Protein AF-A0AAD9KCM9-F1 (afdb_monomer_lite)

Foldseek 3Di:
DDDLAACVVCVVVLVVLVAAAEAEAEDVVVVLVVVLVCCCPPPVNPHPPDDSVVSVVCQVVQNDPSGHPVNRCVRVVVCCPPLRYDYDYPVCCVVPVLVVLVVVCVSVVHDDDPVRSVVVVVVPDDPD

Structure (mmCIF, N/CA/C/O backbone):
data_AF-A0AAD9KCM9-F1
#
_entry.id   AF-A0AAD9KCM9-F1
#
loop_
_atom_site.group_PDB
_atom_site.id
_atom_site.type_symbol
_atom_site.label_atom_id
_atom_site.label_alt_id
_atom_site.label_comp_id
_atom_site.label_asym_id
_atom_site.label_entity_id
_atom_site.label_seq_id
_atom_site.pdbx_PDB_ins_code
_atom_site.Cartn_x
_atom_site.Cartn_y
_atom_site.Cartn_z
_atom_site.occupancy
_atom_site.B_iso_or_equiv
_atom_site.auth_seq_id
_atom_site.auth_comp_id
_atom_site.auth_asym_id
_atom_site.auth_atom_id
_atom_site.pdbx_PDB_model_num
ATOM 1 N N . MET A 1 1 ? 5.559 -0.928 13.656 1.00 89.75 1 MET A N 1
ATOM 2 C CA . MET A 1 1 ? 6.529 -1.751 12.896 1.00 89.75 1 MET A CA 1
ATOM 3 C C . MET A 1 1 ? 6.233 -1.574 11.414 1.00 89.75 1 MET A C 1
ATOM 5 O O . MET A 1 1 ? 5.068 -1.661 11.054 1.00 89.75 1 MET A O 1
ATOM 9 N N . LYS A 1 2 ? 7.245 -1.297 10.584 1.00 94.62 2 LYS A N 1
ATOM 10 C CA . LYS A 1 2 ? 7.129 -1.205 9.117 1.00 94.62 2 LYS A CA 1
ATOM 11 C C . LYS A 1 2 ? 7.747 -2.460 8.499 1.00 94.62 2 LYS A C 1
ATOM 13 O O . LYS A 1 2 ? 8.786 -2.908 8.974 1.00 94.62 2 LYS A O 1
ATOM 18 N N . THR A 1 3 ? 7.144 -3.002 7.445 1.00 95.06 3 THR A N 1
ATOM 19 C CA . THR A 1 3 ? 7.688 -4.150 6.708 1.00 95.06 3 THR A CA 1
ATOM 20 C C . THR A 1 3 ? 7.234 -4.135 5.248 1.00 95.06 3 THR A C 1
ATOM 22 O O . THR A 1 3 ? 6.155 -3.633 4.948 1.00 95.06 3 THR A O 1
ATOM 25 N N . HIS A 1 4 ? 8.060 -4.688 4.357 1.00 94.38 4 HIS A N 1
ATOM 26 C CA . HIS A 1 4 ? 7.713 -4.993 2.959 1.00 94.38 4 HIS A CA 1
ATOM 27 C C . HIS A 1 4 ? 7.626 -6.508 2.715 1.00 94.38 4 HIS A C 1
ATOM 29 O O . HIS A 1 4 ? 7.490 -6.954 1.580 1.00 94.38 4 HIS A O 1
ATOM 35 N N . LEU A 1 5 ? 7.722 -7.316 3.776 1.00 95.62 5 LEU A N 1
ATOM 36 C CA . LEU A 1 5 ? 7.621 -8.766 3.671 1.00 95.62 5 LEU A CA 1
ATOM 37 C C . LEU A 1 5 ? 6.198 -9.186 3.286 1.00 95.62 5 LEU A C 1
ATOM 39 O O . LEU A 1 5 ? 5.223 -8.453 3.476 1.00 95.62 5 LEU A O 1
ATOM 43 N N . ARG A 1 6 ? 6.088 -10.396 2.744 1.00 95.25 6 ARG A N 1
ATOM 44 C CA . ARG A 1 6 ? 4.804 -11.018 2.422 1.00 95.25 6 ARG A CA 1
ATOM 45 C C . ARG A 1 6 ? 4.067 -11.444 3.698 1.00 95.25 6 ARG A C 1
ATOM 47 O O . ARG A 1 6 ? 4.686 -11.669 4.742 1.00 95.25 6 ARG A O 1
ATOM 54 N N . SER A 1 7 ? 2.747 -11.557 3.598 1.00 94.56 7 SER A N 1
ATOM 55 C CA . SER A 1 7 ? 1.844 -11.834 4.722 1.00 94.56 7 SER A CA 1
ATOM 56 C C . SER A 1 7 ? 2.148 -13.128 5.491 1.00 94.56 7 SER A C 1
ATOM 58 O O . SER A 1 7 ? 1.875 -13.222 6.685 1.00 94.56 7 SER A O 1
ATOM 60 N N . GLU A 1 8 ? 2.764 -14.107 4.831 1.00 95.25 8 GLU A N 1
ATOM 61 C CA . GLU A 1 8 ? 3.054 -15.447 5.336 1.00 95.25 8 GLU A CA 1
ATOM 62 C C . GLU A 1 8 ? 3.938 -15.408 6.590 1.00 95.25 8 GLU A C 1
ATOM 64 O O . GLU A 1 8 ? 3.792 -16.237 7.486 1.00 95.25 8 GLU A O 1
ATOM 69 N N . VAL A 1 9 ? 4.802 -14.393 6.707 1.00 95.06 9 VAL A N 1
ATOM 70 C CA . VAL A 1 9 ? 5.653 -14.172 7.890 1.00 95.06 9 VAL A CA 1
ATOM 71 C C . VAL A 1 9 ? 4.827 -13.783 9.126 1.00 95.06 9 VAL A C 1
ATOM 73 O O . VAL A 1 9 ? 5.238 -14.042 10.257 1.00 95.06 9 VAL A O 1
ATOM 76 N N . TYR A 1 10 ? 3.654 -13.181 8.918 1.00 94.44 10 TYR A N 1
ATOM 77 C CA . TYR A 1 10 ? 2.794 -12.629 9.968 1.00 94.44 10 TYR A CA 1
ATOM 78 C C . TYR A 1 10 ? 1.446 -13.346 10.100 1.00 94.44 10 TYR A C 1
ATOM 80 O O . TYR A 1 10 ? 0.605 -12.911 10.889 1.00 94.44 10 TYR A O 1
ATOM 88 N N . GLN A 1 11 ? 1.229 -14.439 9.360 1.00 94.50 11 GLN A N 1
ATOM 89 C CA . GLN A 1 11 ? -0.054 -15.145 9.309 1.00 94.50 11 GLN A CA 1
ATOM 90 C C . GLN A 1 11 ? -0.586 -15.464 10.711 1.00 94.50 11 GLN A C 1
ATOM 92 O O . GLN A 1 11 ? -1.725 -15.141 11.027 1.00 94.50 11 GLN A O 1
ATOM 97 N N . LYS A 1 12 ? 0.253 -16.018 11.598 1.00 95.12 12 LYS A N 1
ATOM 98 C CA . LYS A 1 12 ? -0.162 -16.368 12.969 1.00 95.12 12 LYS A CA 1
ATOM 99 C C . LYS A 1 12 ? -0.631 -15.150 13.771 1.00 95.12 12 LYS A C 1
ATOM 101 O O . LYS A 1 12 ? -1.581 -15.250 14.539 1.00 95.12 12 LYS A O 1
ATOM 106 N N . GLN A 1 13 ? 0.037 -14.010 13.621 1.00 94.75 13 GLN A N 1
ATOM 107 C CA . GLN A 1 13 ? -0.254 -12.778 14.351 1.00 94.75 13 GLN A CA 1
ATOM 108 C C . GLN A 1 13 ? -1.536 -12.119 13.840 1.00 94.75 13 GLN A C 1
ATOM 110 O O . GLN A 1 13 ? -2.333 -11.640 14.649 1.00 94.75 13 GLN A O 1
ATOM 115 N N . ILE A 1 14 ? -1.727 -12.117 12.516 1.00 95.25 14 ILE A N 1
ATOM 116 C CA . ILE A 1 14 ? -2.934 -11.599 11.866 1.00 95.25 14 ILE A CA 1
ATOM 117 C C . ILE A 1 14 ? -4.137 -12.445 12.283 1.00 95.25 14 ILE A C 1
ATOM 119 O O . ILE A 1 14 ? -5.126 -11.889 12.753 1.00 95.25 14 ILE A O 1
ATOM 123 N N . GLU A 1 15 ? -4.019 -13.772 12.192 1.00 95.06 15 GLU A N 1
ATOM 124 C CA . GLU A 1 15 ? -5.083 -14.715 12.555 1.00 95.06 15 GLU A CA 1
ATOM 125 C C . GLU A 1 15 ? -5.431 -14.674 14.044 1.00 95.06 15 GLU A C 1
ATOM 127 O O . GLU A 1 15 ? -6.600 -14.732 14.414 1.00 95.06 15 GLU A O 1
ATOM 132 N N . ALA A 1 16 ? -4.436 -14.492 14.914 1.00 95.06 16 ALA A N 1
ATOM 133 C CA . ALA A 1 16 ? -4.676 -14.327 16.344 1.00 95.06 16 ALA A CA 1
ATOM 134 C C . ALA A 1 16 ? -5.356 -12.991 16.708 1.00 95.06 16 ALA A C 1
ATOM 136 O O . ALA A 1 16 ? -5.672 -12.785 17.879 1.00 95.06 16 ALA A O 1
ATOM 137 N N . GLY A 1 17 ? -5.514 -12.052 15.764 1.00 91.88 17 GLY A N 1
ATOM 138 C CA . GLY A 1 17 ? -6.144 -10.748 16.004 1.00 91.88 17 GLY A CA 1
ATOM 139 C C . GLY A 1 17 ? -5.357 -9.814 16.933 1.00 91.88 17 GLY A C 1
ATOM 140 O O . GLY A 1 17 ? -5.864 -8.774 17.342 1.00 91.88 17 GLY A O 1
ATOM 141 N N . LYS A 1 18 ? -4.112 -10.164 17.286 1.00 88.12 18 LYS A N 1
ATOM 142 C CA . LYS A 1 18 ? -3.302 -9.435 18.283 1.00 88.12 18 LYS A CA 1
ATOM 143 C C . LYS A 1 18 ? -2.648 -8.171 17.734 1.00 88.12 18 LYS A C 1
ATOM 145 O O . LYS A 1 18 ? -2.116 -7.372 18.500 1.00 88.12 18 LYS A O 1
ATOM 150 N N . VAL A 1 19 ? -2.643 -8.009 16.414 1.00 93.06 19 VAL A N 1
ATOM 151 C CA . VAL A 1 19 ? -2.024 -6.875 15.727 1.00 93.06 19 VAL A CA 1
ATOM 152 C C . VAL A 1 19 ? -3.023 -6.240 14.775 1.00 93.06 19 VAL A C 1
ATOM 154 O O . VAL A 1 19 ? -3.763 -6.946 14.093 1.00 93.06 19 VAL A O 1
ATOM 157 N N . LYS A 1 20 ? -3.013 -4.907 14.715 1.00 96.94 20 LYS A N 1
ATOM 158 C CA . LYS A 1 20 ? -3.659 -4.149 13.643 1.00 96.94 20 LYS A CA 1
ATOM 159 C C . LY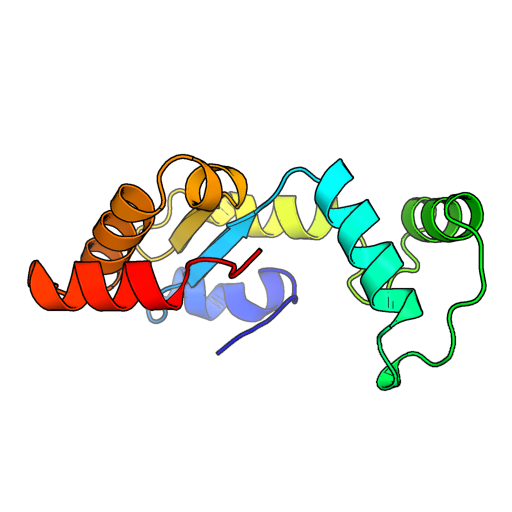S A 1 20 ? -2.660 -3.965 12.507 1.00 96.94 20 LYS A C 1
ATOM 161 O O . LYS A 1 20 ? -1.519 -3.572 12.756 1.00 96.94 20 LYS A O 1
ATOM 166 N N . VAL A 1 21 ? -3.080 -4.236 11.278 1.00 97.81 21 VAL A N 1
ATOM 167 C CA . VAL A 1 21 ? -2.263 -4.072 10.073 1.00 97.81 21 VAL A CA 1
ATOM 168 C C . VAL A 1 21 ? -2.884 -3.007 9.186 1.00 97.81 21 VAL A C 1
ATOM 170 O O . VAL A 1 21 ? -4.070 -3.069 8.890 1.00 97.81 21 VAL A O 1
ATOM 173 N N . ILE A 1 22 ? -2.072 -2.057 8.729 1.00 98.12 22 ILE A N 1
ATOM 174 C CA . ILE A 1 22 ? -2.444 -1.124 7.664 1.00 98.12 22 ILE A CA 1
ATOM 175 C C . ILE A 1 22 ? -1.695 -1.569 6.407 1.00 98.12 22 ILE A C 1
ATOM 177 O O . ILE A 1 22 ? -0.468 -1.495 6.345 1.00 98.12 22 ILE A O 1
ATOM 181 N N . MET A 1 23 ? -2.437 -2.084 5.434 1.00 97.44 23 MET A N 1
ATOM 182 C CA . MET A 1 23 ? -1.944 -2.552 4.146 1.00 97.44 23 MET A CA 1
ATOM 183 C C . MET A 1 23 ? -2.076 -1.421 3.127 1.00 97.44 23 MET A C 1
ATOM 185 O O . MET A 1 23 ? -3.174 -1.136 2.655 1.00 97.44 23 MET A O 1
ATOM 189 N N . VAL A 1 24 ? -0.959 -0.784 2.779 1.00 97.56 24 VAL A N 1
ATOM 190 C CA . VAL A 1 24 ? -0.939 0.281 1.769 1.00 97.56 24 VAL A CA 1
ATOM 191 C C . VAL A 1 24 ? -0.687 -0.321 0.392 1.00 97.56 24 VAL A C 1
ATOM 193 O O . VAL A 1 24 ? 0.266 -1.073 0.210 1.00 97.56 24 VAL A O 1
ATOM 196 N N . THR A 1 25 ? -1.523 0.022 -0.582 1.00 97.31 25 THR A N 1
ATOM 197 C CA . THR A 1 25 ? -1.404 -0.432 -1.976 1.00 97.31 25 THR A CA 1
ATOM 198 C C . THR A 1 25 ? -1.367 0.763 -2.914 1.00 97.31 25 THR A C 1
ATOM 200 O O . THR A 1 25 ? -1.801 1.849 -2.548 1.00 97.31 25 THR A O 1
ATOM 203 N N . ARG A 1 26 ? -0.816 0.578 -4.110 1.00 97.62 26 ARG A N 1
ATOM 204 C CA . ARG A 1 26 ? -0.706 1.615 -5.140 1.00 97.62 26 ARG A CA 1
ATOM 205 C C . ARG A 1 26 ? -0.853 0.957 -6.507 1.00 97.62 26 ARG A C 1
ATOM 207 O O . ARG A 1 26 ? -0.634 -0.251 -6.639 1.00 97.62 26 ARG A O 1
ATOM 214 N N . ASN A 1 27 ? -1.198 1.725 -7.532 1.00 97.69 27 ASN A N 1
ATOM 215 C CA . ASN A 1 27 ? -1.119 1.272 -8.912 1.00 97.69 27 ASN A CA 1
ATOM 216 C C . ASN A 1 27 ? 0.261 0.624 -9.170 1.00 97.69 27 ASN A C 1
ATOM 218 O O . ASN A 1 27 ? 1.298 1.244 -8.898 1.00 97.69 27 ASN A O 1
ATOM 222 N N . PRO A 1 28 ? 0.311 -0.627 -9.666 1.00 95.56 28 PRO A N 1
ATOM 223 C CA . PRO A 1 28 ? 1.572 -1.338 -9.858 1.00 95.56 28 PRO A CA 1
ATOM 224 C C . PRO A 1 28 ? 2.505 -0.633 -10.849 1.00 95.56 28 PRO A C 1
ATOM 226 O O . PRO A 1 28 ? 3.718 -0.690 -10.674 1.00 95.56 28 PRO A O 1
ATOM 229 N N . LYS A 1 29 ? 1.969 0.073 -11.854 1.00 95.81 29 LYS A N 1
ATOM 230 C CA . LYS A 1 29 ? 2.784 0.818 -12.827 1.00 95.81 29 LYS A CA 1
ATOM 231 C C . LYS A 1 29 ? 3.536 1.956 -12.137 1.00 95.81 29 LYS A C 1
ATOM 233 O O . LYS A 1 29 ? 4.758 2.033 -12.239 1.00 95.81 29 LYS A O 1
ATOM 238 N N . ASP A 1 30 ? 2.825 2.758 -11.348 1.00 97.44 30 ASP A N 1
ATOM 239 C CA . ASP A 1 30 ? 3.416 3.877 -10.602 1.00 97.44 30 ASP A CA 1
ATOM 240 C C . ASP A 1 30 ? 4.358 3.390 -9.495 1.00 97.44 30 ASP A C 1
ATOM 242 O O . ASP A 1 30 ? 5.377 4.017 -9.201 1.00 97.44 30 ASP A O 1
ATOM 246 N N . THR A 1 31 ? 4.047 2.234 -8.902 1.00 96.38 31 THR A N 1
ATOM 247 C CA . THR A 1 31 ? 4.910 1.566 -7.920 1.00 96.38 31 THR A CA 1
ATOM 248 C C . THR A 1 31 ? 6.251 1.180 -8.532 1.00 96.38 31 THR A C 1
ATOM 250 O O . THR A 1 31 ? 7.291 1.448 -7.932 1.00 96.38 31 THR A O 1
ATOM 253 N N . LEU A 1 32 ? 6.250 0.589 -9.731 1.00 95.81 32 LEU A N 1
ATOM 254 C CA . LEU A 1 32 ? 7.480 0.192 -10.416 1.00 95.81 32 LEU A CA 1
ATOM 255 C C . LEU A 1 32 ? 8.325 1.401 -10.819 1.00 95.81 32 LEU A C 1
ATOM 257 O O . LEU A 1 32 ? 9.534 1.378 -10.603 1.00 95.81 32 LEU A O 1
ATOM 261 N N . VAL A 1 33 ? 7.704 2.473 -11.325 1.00 96.25 33 VAL A N 1
ATOM 262 C CA . VAL A 1 33 ? 8.413 3.729 -11.641 1.00 96.25 33 VAL A CA 1
ATOM 263 C C . VAL A 1 33 ? 9.066 4.306 -10.386 1.00 96.25 33 VAL A C 1
ATOM 265 O O . VAL A 1 33 ? 10.259 4.610 -10.382 1.00 96.25 33 VAL A O 1
ATOM 268 N N . SER A 1 34 ? 8.321 4.377 -9.281 1.00 95.44 34 SER A N 1
ATOM 269 C CA . SER A 1 34 ? 8.862 4.830 -7.998 1.00 95.44 34 SER A CA 1
ATOM 270 C C . SER A 1 34 ? 10.018 3.950 -7.508 1.00 95.44 34 SER A C 1
ATOM 272 O O . SER A 1 34 ? 10.994 4.474 -6.973 1.00 95.44 34 SER A O 1
ATOM 274 N N . LEU A 1 35 ? 9.926 2.627 -7.681 1.00 94.56 35 LEU A N 1
ATOM 275 C CA . LEU A 1 35 ? 10.970 1.689 -7.271 1.00 94.56 35 LEU A CA 1
ATOM 276 C C . LEU A 1 35 ? 12.229 1.817 -8.140 1.00 94.56 35 LEU A C 1
ATOM 278 O O . LEU A 1 35 ? 13.331 1.744 -7.607 1.00 94.56 35 LEU A O 1
ATOM 282 N N . TYR A 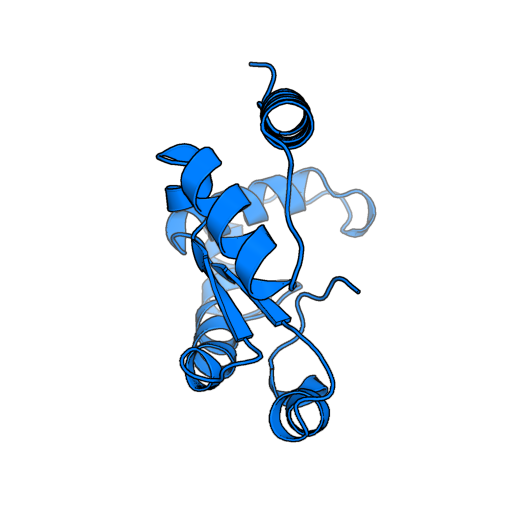1 36 ? 12.092 2.081 -9.440 1.00 94.94 36 TYR A N 1
ATOM 283 C CA . TYR A 1 36 ? 13.231 2.377 -10.312 1.00 94.94 36 TYR A CA 1
ATOM 284 C C . TYR A 1 36 ? 14.000 3.612 -9.839 1.00 94.94 36 TYR A C 1
ATOM 286 O O . TYR A 1 36 ? 15.214 3.550 -9.659 1.00 94.94 36 TYR A O 1
ATOM 294 N N . HIS A 1 37 ? 13.306 4.717 -9.554 1.00 94.06 37 HIS A N 1
ATOM 295 C CA . HIS A 1 37 ? 13.964 5.906 -9.007 1.00 94.06 37 HIS A CA 1
ATOM 296 C C . HIS A 1 37 ? 14.591 5.635 -7.635 1.00 94.06 37 HIS A C 1
ATOM 298 O O . HIS A 1 37 ? 15.705 6.090 -7.376 1.00 94.06 37 HIS A O 1
ATOM 304 N N . PHE A 1 38 ? 13.941 4.827 -6.790 1.00 92.69 38 PHE A N 1
ATOM 305 C CA . PHE A 1 38 ? 14.525 4.388 -5.523 1.00 92.69 38 PHE A CA 1
ATOM 306 C C . PHE A 1 38 ? 15.840 3.625 -5.726 1.00 92.69 38 PHE A C 1
ATOM 308 O O . PHE A 1 38 ? 16.812 3.941 -5.053 1.00 92.69 38 PHE A O 1
ATOM 315 N N . TYR A 1 39 ? 15.919 2.694 -6.681 1.00 91.50 39 TYR A N 1
ATOM 316 C CA . TYR A 1 39 ? 17.164 1.989 -7.017 1.00 91.50 39 TYR A CA 1
ATOM 317 C C . TYR A 1 39 ? 18.304 2.939 -7.391 1.00 91.50 39 TYR A C 1
ATOM 319 O O . TYR A 1 39 ? 19.449 2.713 -7.015 1.00 91.50 39 TYR A O 1
ATOM 327 N N . ARG A 1 40 ? 17.988 4.014 -8.117 1.00 89.50 40 ARG A N 1
ATOM 328 C CA . A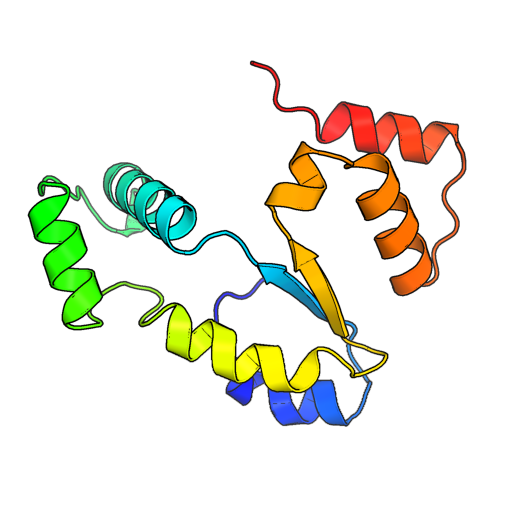RG A 1 40 ? 18.978 5.004 -8.562 1.00 89.50 40 ARG A CA 1
ATOM 329 C C . ARG A 1 40 ? 19.461 5.923 -7.443 1.00 89.50 40 ARG A C 1
ATOM 331 O O . ARG A 1 40 ? 20.562 6.452 -7.532 1.00 89.50 40 ARG A O 1
ATOM 338 N N . MET A 1 41 ? 18.633 6.139 -6.422 1.00 88.31 41 MET A N 1
ATOM 339 C CA . MET A 1 41 ? 18.924 7.051 -5.311 1.00 88.31 41 MET A CA 1
ATOM 340 C C . MET A 1 41 ? 19.455 6.340 -4.062 1.00 88.31 41 MET A C 1
ATOM 342 O O . MET A 1 41 ? 20.174 6.940 -3.264 1.00 88.31 41 MET A O 1
ATOM 346 N N . ALA A 1 42 ? 19.057 5.089 -3.836 1.00 81.06 42 ALA A N 1
ATOM 347 C CA . ALA A 1 42 ? 19.291 4.394 -2.581 1.00 81.06 42 ALA A CA 1
ATOM 348 C C . ALA A 1 42 ? 20.752 3.945 -2.455 1.00 81.06 42 ALA A C 1
ATOM 350 O O . ALA A 1 42 ? 21.131 2.874 -2.922 1.00 81.06 42 ALA A O 1
ATOM 351 N N . LEU A 1 43 ? 21.542 4.730 -1.716 1.00 68.31 43 LEU A N 1
ATOM 352 C CA . LEU A 1 43 ? 22.946 4.443 -1.392 1.00 68.31 43 LEU A CA 1
ATOM 353 C C . LEU A 1 43 ? 23.220 2.990 -0.941 1.00 68.31 43 LEU A C 1
ATOM 355 O O . LEU A 1 43 ? 24.222 2.432 -1.388 1.00 68.31 43 LEU A O 1
ATOM 359 N N . PRO A 1 44 ? 22.367 2.327 -0.123 1.00 76.06 44 PRO A N 1
ATOM 360 C CA . PRO A 1 44 ? 22.622 0.948 0.306 1.00 76.06 44 PRO A CA 1
ATOM 361 C C . PRO A 1 44 ? 22.555 -0.102 -0.811 1.00 76.06 44 PRO A C 1
ATOM 363 O O . PRO A 1 44 ? 23.001 -1.226 -0.602 1.00 76.06 44 PRO A O 1
ATOM 366 N N . LEU A 1 45 ? 21.974 0.231 -1.967 1.00 74.19 45 LEU A N 1
ATOM 367 C CA . LEU A 1 45 ? 21.867 -0.675 -3.116 1.00 74.19 45 LEU A CA 1
ATOM 368 C C . LEU A 1 45 ? 23.034 -0.522 -4.101 1.00 74.19 45 LEU A C 1
ATOM 370 O O . LEU A 1 45 ? 23.139 -1.304 -5.044 1.00 74.19 45 LEU A O 1
ATOM 374 N N . GLY A 1 46 ? 23.911 0.460 -3.875 1.00 77.06 46 GLY A N 1
ATOM 375 C CA . GLY A 1 46 ? 24.920 0.875 -4.842 1.00 77.06 46 GLY A CA 1
ATOM 376 C C . GLY A 1 46 ? 24.325 1.689 -6.000 1.00 77.06 46 GLY A C 1
ATOM 377 O O . GLY A 1 46 ? 23.109 1.877 -6.081 1.00 77.06 46 GLY A O 1
ATOM 378 N N . PRO A 1 47 ? 25.173 2.211 -6.900 1.00 77.81 47 PRO A N 1
ATOM 379 C CA . PRO A 1 47 ? 24.710 2.989 -8.038 1.00 77.81 47 PRO A CA 1
ATOM 380 C C . PRO A 1 47 ? 23.968 2.078 -9.024 1.00 77.81 47 PRO A C 1
ATOM 382 O O . PRO A 1 47 ? 24.560 1.234 -9.696 1.00 77.81 47 PRO A O 1
ATOM 385 N N . PHE A 1 48 ? 22.648 2.242 -9.124 1.00 87.19 48 PHE A N 1
ATOM 386 C CA . PHE A 1 48 ? 21.881 1.632 -10.204 1.00 87.19 48 PHE A CA 1
ATOM 387 C C . PHE A 1 48 ? 21.914 2.549 -11.430 1.00 87.19 48 PHE A C 1
ATOM 389 O O . PHE A 1 48 ? 21.141 3.497 -11.544 1.00 87.19 48 PHE A O 1
ATOM 396 N N . GLU A 1 49 ? 22.831 2.278 -12.353 1.00 87.81 49 GLU A N 1
ATOM 397 C CA . GLU A 1 49 ? 23.063 3.118 -13.543 1.00 87.81 49 GLU A CA 1
ATOM 398 C C . GLU A 1 49 ? 22.351 2.602 -14.802 1.00 87.81 49 GLU A C 1
ATOM 400 O O . GLU A 1 49 ? 22.566 3.095 -15.906 1.00 87.81 49 GLU A O 1
ATOM 405 N N . LYS A 1 50 ? 21.493 1.590 -14.647 1.00 91.38 50 LYS A N 1
ATOM 406 C CA . LYS A 1 50 ? 20.798 0.937 -15.757 1.00 91.38 50 LYS A CA 1
ATOM 407 C C . LYS A 1 50 ? 19.547 1.704 -16.204 1.00 91.38 50 LYS A C 1
ATOM 409 O O . LYS A 1 50 ? 18.974 2.522 -15.471 1.00 91.38 50 LYS A O 1
ATOM 414 N N . SER A 1 51 ? 19.119 1.427 -17.434 1.00 95.81 51 SER A N 1
ATOM 415 C CA . SER A 1 51 ? 17.924 2.032 -18.026 1.00 95.81 51 SER A CA 1
ATOM 416 C C . SER A 1 51 ? 16.636 1.537 -17.353 1.00 95.81 51 SER A C 1
ATOM 418 O O . SER A 1 51 ? 16.641 0.592 -16.558 1.00 95.81 51 SER A O 1
ATOM 420 N N . TRP A 1 52 ? 15.512 2.185 -17.666 1.00 95.88 52 TRP A N 1
ATOM 421 C CA . TRP A 1 52 ? 14.194 1.695 -17.260 1.00 95.88 52 TRP A CA 1
ATOM 422 C C . TRP A 1 52 ? 13.901 0.304 -17.837 1.00 95.88 52 TRP A C 1
ATOM 424 O O . TRP A 1 52 ? 13.388 -0.552 -17.120 1.00 95.88 52 TRP A O 1
ATOM 434 N N . ASP A 1 53 ? 14.275 0.055 -19.092 1.00 97.38 53 ASP A N 1
ATOM 435 C CA . ASP A 1 53 ? 14.027 -1.230 -19.749 1.00 97.38 53 ASP A CA 1
ATOM 436 C C . ASP A 1 53 ? 14.797 -2.357 -19.055 1.00 97.38 53 ASP A C 1
ATOM 438 O O . ASP A 1 53 ? 14.213 -3.384 -18.717 1.00 97.38 53 ASP A O 1
ATOM 442 N N . ASP A 1 54 ? 16.069 -2.127 -18.710 1.00 95.44 54 ASP A N 1
ATOM 443 C CA . ASP A 1 54 ? 16.865 -3.073 -17.917 1.00 95.44 54 ASP A CA 1
ATOM 444 C C . ASP A 1 54 ? 16.219 -3.377 -16.553 1.00 95.44 54 ASP A C 1
ATOM 446 O O . ASP A 1 54 ? 16.180 -4.525 -16.104 1.00 95.44 54 ASP A O 1
ATOM 450 N N . PHE A 1 55 ? 15.714 -2.345 -15.868 1.00 95.19 55 PHE A N 1
ATOM 451 C CA . PHE A 1 55 ? 15.001 -2.508 -14.601 1.00 95.19 55 PHE A CA 1
ATOM 452 C C . PHE A 1 55 ? 13.719 -3.327 -14.778 1.00 95.19 55 PHE A C 1
ATOM 454 O O . PHE A 1 55 ? 13.410 -4.195 -13.958 1.00 95.19 55 PHE A O 1
ATOM 461 N N . PHE A 1 56 ? 12.977 -3.076 -15.854 1.00 95.25 56 PHE A N 1
ATOM 462 C CA . PHE A 1 56 ? 11.748 -3.795 -16.147 1.00 95.25 56 PHE A CA 1
ATOM 463 C C . PHE A 1 56 ? 12.013 -5.261 -16.524 1.00 95.25 56 PHE A C 1
ATOM 465 O O . PHE A 1 56 ? 11.246 -6.139 -16.126 1.00 95.25 56 PHE A O 1
ATOM 472 N N . GLU A 1 57 ? 13.127 -5.568 -17.195 1.00 96.38 57 GLU A N 1
ATOM 473 C CA . GLU A 1 57 ? 13.577 -6.952 -17.388 1.00 96.38 57 GLU A CA 1
ATOM 474 C C . GLU A 1 57 ? 13.826 -7.655 -16.048 1.00 96.38 57 GLU A C 1
ATOM 476 O O . GLU A 1 57 ? 13.310 -8.754 -15.831 1.00 96.38 57 GLU A O 1
ATOM 481 N N . LEU A 1 58 ? 14.526 -7.001 -15.108 1.00 94.44 58 LEU A N 1
ATOM 482 C CA . LEU A 1 58 ? 14.738 -7.536 -13.753 1.00 94.44 58 LEU A CA 1
ATOM 483 C C . LEU A 1 58 ? 13.417 -7.797 -13.021 1.00 94.44 58 LEU A C 1
ATOM 485 O O . LEU A 1 58 ? 13.285 -8.809 -12.327 1.00 94.44 58 LEU A O 1
ATOM 489 N N . TYR A 1 59 ? 12.430 -6.916 -13.193 1.00 94.25 59 TYR A N 1
ATOM 490 C CA . TYR A 1 59 ? 11.089 -7.117 -12.653 1.00 94.25 59 TYR A CA 1
ATOM 491 C C . TYR A 1 59 ? 10.413 -8.366 -13.231 1.00 94.25 59 TYR A C 1
ATOM 493 O O . TYR A 1 59 ? 9.920 -9.199 -12.467 1.00 94.25 59 TYR A O 1
ATOM 501 N N . LYS A 1 60 ? 10.434 -8.540 -14.559 1.00 93.38 60 LYS A N 1
ATOM 502 C CA . LYS A 1 60 ? 9.820 -9.700 -15.228 1.00 93.38 60 LYS A CA 1
ATOM 503 C C . LYS A 1 60 ? 10.414 -11.028 -14.761 1.00 93.38 60 LYS A C 1
ATOM 505 O O . LYS A 1 60 ? 9.675 -11.996 -14.595 1.00 93.38 60 LYS A O 1
ATOM 510 N N . VAL A 1 61 ? 11.723 -11.067 -14.499 1.00 95.00 61 VAL A N 1
ATOM 511 C CA . VAL A 1 61 ? 12.408 -12.257 -13.958 1.00 95.00 61 VAL A CA 1
ATOM 512 C C . VAL A 1 61 ? 12.409 -12.324 -12.425 1.00 95.00 61 VAL A C 1
ATOM 514 O O . VAL A 1 61 ? 13.055 -13.194 -11.851 1.00 95.00 61 VAL A O 1
ATOM 517 N N . LYS A 1 62 ? 11.657 -11.441 -11.749 1.00 93.62 62 LYS A N 1
ATOM 518 C CA . LYS A 1 62 ? 11.457 -11.411 -10.287 1.00 93.62 62 LYS A CA 1
ATOM 519 C C . LYS A 1 62 ? 12.740 -11.199 -9.468 1.00 93.62 62 LYS A C 1
ATOM 521 O O . LYS A 1 62 ? 12.823 -11.642 -8.325 1.00 93.62 62 LYS A O 1
ATOM 526 N N . HIS A 1 63 ? 13.714 -10.475 -10.017 1.00 92.25 63 HIS A N 1
ATOM 527 C CA . HIS A 1 63 ? 15.015 -10.196 -9.391 1.00 92.25 63 HIS A CA 1
ATOM 528 C C . HIS A 1 63 ? 15.121 -8.797 -8.758 1.00 92.25 63 HIS A C 1
ATOM 530 O O . HIS A 1 63 ? 16.212 -8.236 -8.648 1.00 92.25 63 HIS A O 1
ATOM 536 N N . LEU A 1 64 ? 14.003 -8.212 -8.321 1.00 91.25 64 LEU A N 1
ATOM 537 C CA . LEU A 1 64 ? 14.027 -6.972 -7.538 1.00 91.25 64 LEU A CA 1
ATOM 538 C C . LEU A 1 64 ? 14.158 -7.250 -6.028 1.00 91.25 64 LEU A C 1
ATOM 540 O O . LEU A 1 64 ? 13.755 -8.306 -5.550 1.00 91.25 64 LEU A O 1
ATOM 544 N N . ILE A 1 65 ? 14.663 -6.282 -5.253 1.00 88.69 65 ILE A N 1
ATOM 545 C CA . ILE A 1 65 ? 14.969 -6.395 -3.810 1.00 88.69 65 ILE A CA 1
ATOM 546 C C . ILE A 1 65 ? 13.765 -6.763 -2.935 1.00 88.69 65 ILE A C 1
ATOM 548 O O . ILE A 1 65 ? 13.938 -7.322 -1.856 1.00 88.69 65 ILE A O 1
ATOM 552 N N . TYR A 1 66 ? 12.549 -6.448 -3.383 1.00 89.56 66 TYR A N 1
ATOM 553 C CA . TYR A 1 66 ? 11.301 -6.789 -2.692 1.00 89.56 66 TYR A CA 1
ATOM 554 C C . TYR A 1 66 ? 10.530 -7.914 -3.394 1.00 89.56 66 TYR A C 1
ATOM 556 O O . TYR A 1 66 ? 9.420 -8.255 -2.989 1.00 89.56 66 TYR A O 1
ATOM 564 N N . GLY A 1 67 ? 11.133 -8.514 -4.420 1.00 90.38 67 GLY A N 1
ATOM 565 C CA . GLY A 1 67 ? 10.542 -9.572 -5.221 1.00 90.38 67 GLY A CA 1
ATOM 566 C C . GLY A 1 67 ? 9.395 -9.084 -6.106 1.00 90.38 67 GLY A C 1
ATOM 567 O O . GLY A 1 67 ? 9.403 -7.971 -6.632 1.00 90.38 67 GLY A O 1
ATOM 568 N N . ASP A 1 68 ? 8.418 -9.966 -6.295 1.00 92.31 68 ASP A N 1
ATOM 569 C CA . ASP A 1 68 ? 7.273 -9.768 -7.180 1.00 92.31 68 ASP A CA 1
ATOM 570 C C . ASP A 1 68 ? 6.124 -9.044 -6.460 1.00 92.31 68 ASP A C 1
ATOM 572 O O . ASP A 1 68 ? 5.522 -9.572 -5.518 1.00 92.31 68 ASP A O 1
ATOM 576 N N . TYR A 1 69 ? 5.787 -7.844 -6.945 1.00 94.06 69 TYR A N 1
ATOM 577 C CA . TYR A 1 69 ? 4.682 -7.035 -6.427 1.00 94.06 69 TYR A CA 1
ATOM 578 C C . TYR A 1 69 ? 3.348 -7.789 -6.408 1.00 94.06 69 TYR A C 1
ATOM 580 O O . TYR A 1 69 ? 2.617 -7.700 -5.425 1.00 94.06 69 TYR A O 1
ATOM 588 N N . PHE A 1 70 ? 3.015 -8.541 -7.461 1.00 93.94 70 PHE A N 1
ATOM 589 C CA . PHE A 1 70 ? 1.722 -9.228 -7.537 1.00 93.94 70 PHE A CA 1
ATOM 590 C C . PHE A 1 70 ? 1.662 -10.416 -6.583 1.00 93.94 70 PHE A C 1
ATOM 592 O O . PHE A 1 70 ? 0.610 -10.704 -6.006 1.00 93.94 70 PHE A O 1
ATOM 599 N N . GLN A 1 71 ? 2.799 -11.074 -6.358 1.00 94.44 71 GLN A N 1
ATOM 600 C CA . GLN A 1 71 ? 2.894 -12.104 -5.334 1.00 94.44 71 GLN A CA 1
ATOM 601 C C . GLN A 1 71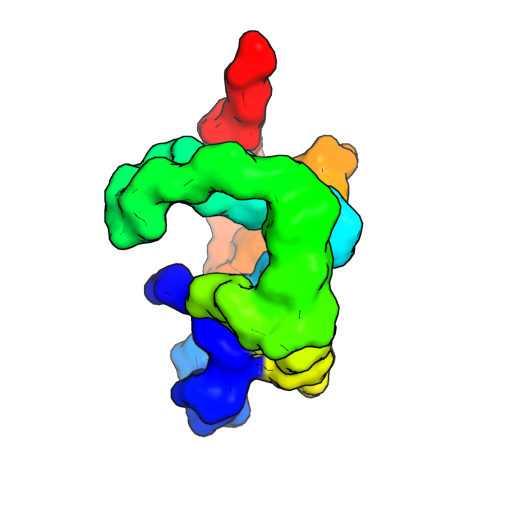 ? 2.709 -11.505 -3.938 1.00 94.44 71 GLN A C 1
ATOM 603 O O . GLN A 1 71 ? 1.926 -12.030 -3.156 1.00 94.44 71 GLN A O 1
ATOM 608 N N . TRP A 1 72 ? 3.369 -10.386 -3.636 1.00 96.06 72 TRP A N 1
ATOM 609 C CA . TRP A 1 72 ? 3.150 -9.677 -2.375 1.00 96.06 72 TRP A CA 1
ATOM 610 C C . TRP A 1 72 ? 1.685 -9.241 -2.218 1.00 96.06 72 TRP A C 1
ATOM 612 O O . TRP A 1 72 ? 1.058 -9.525 -1.201 1.00 96.06 72 TRP A O 1
ATOM 622 N N . TYR A 1 73 ? 1.114 -8.614 -3.247 1.00 96.81 73 TYR A N 1
ATOM 623 C CA . TYR A 1 73 ? -0.253 -8.102 -3.222 1.00 96.81 73 TYR A CA 1
ATOM 624 C C . TYR A 1 73 ? -1.271 -9.220 -2.996 1.00 96.81 73 TYR A C 1
ATO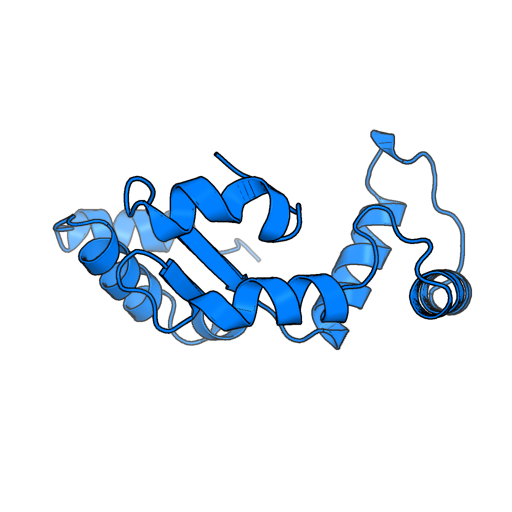M 626 O O . TYR A 1 73 ? -2.120 -9.100 -2.119 1.00 96.81 73 TYR A O 1
ATOM 634 N N . SER A 1 74 ? -1.170 -10.327 -3.739 1.00 96.12 74 SER A N 1
ATOM 635 C CA . SER A 1 74 ? -2.104 -11.454 -3.620 1.00 96.12 74 SER A CA 1
ATOM 636 C C . SER A 1 74 ? -2.080 -12.101 -2.237 1.00 96.12 74 SER A C 1
ATOM 638 O O . SER A 1 74 ? -3.145 -12.416 -1.702 1.00 96.12 74 SER A O 1
ATOM 640 N N . THR A 1 75 ? -0.902 -12.250 -1.619 1.00 96.19 75 THR A N 1
ATOM 641 C CA . THR A 1 75 ? -0.823 -12.872 -0.292 1.00 96.19 75 THR A CA 1
ATOM 642 C C . THR A 1 75 ? -1.368 -11.955 0.791 1.00 96.19 75 THR A C 1
ATOM 644 O O . THR A 1 75 ? -1.986 -12.430 1.734 1.00 96.19 75 THR A O 1
ATOM 647 N N . TRP A 1 76 ? -1.237 -10.639 0.657 1.00 97.12 76 TRP A N 1
ATOM 648 C CA . TRP A 1 76 ? -1.864 -9.721 1.602 1.00 97.12 76 TRP A CA 1
ATOM 649 C C . TRP A 1 76 ? -3.370 -9.525 1.360 1.00 97.12 76 TRP A C 1
ATOM 651 O O . TRP A 1 76 ? -4.134 -9.409 2.322 1.00 97.12 76 TRP A O 1
ATOM 661 N N . LEU A 1 77 ? -3.821 -9.556 0.102 1.00 96.38 77 LEU A N 1
ATOM 662 C CA . LEU A 1 77 ? -5.217 -9.322 -0.280 1.00 96.38 77 LEU A CA 1
ATOM 663 C C . LEU A 1 77 ? -6.192 -10.319 0.361 1.00 96.38 77 LEU A C 1
ATOM 665 O O . LEU A 1 77 ? -7.330 -9.952 0.644 1.00 96.38 77 LEU A O 1
ATOM 669 N N . GLN A 1 78 ? -5.753 -11.548 0.649 1.00 96.06 78 GLN A N 1
ATOM 670 C CA . GLN A 1 78 ? -6.587 -12.555 1.320 1.00 96.06 78 GLN A CA 1
ATOM 671 C C . GLN A 1 78 ? -7.075 -12.116 2.714 1.00 96.06 78 GLN A C 1
ATOM 673 O O . GLN A 1 78 ? -8.079 -12.625 3.203 1.00 96.06 78 GLN A O 1
ATOM 678 N N . TYR A 1 79 ? -6.394 -11.155 3.351 1.00 96.38 79 TYR A N 1
ATOM 679 C CA . TYR A 1 79 ? -6.759 -10.638 4.671 1.00 96.38 79 TYR A CA 1
ATOM 680 C C . TYR A 1 79 ? -7.564 -9.336 4.617 1.00 96.38 79 TYR A C 1
ATOM 682 O O . TYR A 1 79 ? -7.874 -8.790 5.672 1.00 96.38 79 TYR A O 1
ATOM 690 N N . LYS A 1 80 ? -7.910 -8.822 3.427 1.00 95.50 80 LYS A N 1
ATOM 691 C CA . LYS A 1 80 ? -8.529 -7.492 3.263 1.00 95.50 80 LYS A CA 1
ATOM 692 C C . LYS A 1 80 ? -9.829 -7.301 4.057 1.00 95.50 80 LYS A C 1
ATOM 694 O O . LYS A 1 80 ? -10.144 -6.176 4.420 1.00 95.50 80 LYS A O 1
ATOM 699 N N . ASP A 1 81 ? -10.559 -8.389 4.310 1.00 95.56 81 ASP A N 1
ATOM 700 C CA . ASP A 1 81 ? -11.851 -8.376 5.005 1.00 95.56 81 ASP A CA 1
ATOM 701 C C . ASP A 1 81 ? -11.725 -8.721 6.506 1.00 95.56 81 ASP A C 1
ATOM 703 O O . ASP A 1 81 ? -12.725 -8.799 7.218 1.00 95.56 81 ASP A O 1
ATOM 707 N N . LYS A 1 82 ? -10.505 -8.946 7.020 1.00 96.88 82 LYS A N 1
ATOM 708 C CA . LYS A 1 82 ? -10.279 -9.193 8.452 1.00 96.88 82 LYS A CA 1
ATOM 709 C C . LYS A 1 82 ? -10.451 -7.887 9.240 1.00 96.88 82 LYS A C 1
ATOM 711 O O . LYS A 1 82 ? -9.902 -6.862 8.845 1.00 96.88 82 LYS A O 1
ATOM 716 N N . PRO A 1 83 ? -11.097 -7.911 10.420 1.00 96.69 83 PRO A N 1
ATOM 717 C CA . PRO A 1 83 ? -11.390 -6.696 11.191 1.00 96.69 83 PRO A CA 1
ATOM 718 C C . PRO A 1 83 ? -10.140 -5.985 11.732 1.00 96.69 83 PRO A C 1
ATOM 720 O O . PRO A 1 83 ? -10.195 -4.810 12.082 1.00 96.69 83 PRO A O 1
ATOM 723 N N . ASN A 1 84 ? -9.008 -6.685 11.821 1.00 97.38 84 ASN A N 1
ATOM 724 C CA . ASN A 1 84 ? -7.720 -6.145 12.248 1.00 97.38 84 ASN A CA 1
ATOM 725 C C . ASN A 1 84 ? -6.789 -5.794 11.075 1.00 97.38 84 ASN A C 1
ATOM 727 O O . ASN A 1 84 ? -5.604 -5.542 11.302 1.00 97.38 84 ASN A O 1
ATOM 731 N N . VAL A 1 85 ? -7.296 -5.761 9.841 1.00 97.88 85 VAL A N 1
ATOM 732 C CA . VAL A 1 85 ? -6.544 -5.355 8.651 1.00 97.88 85 VAL A CA 1
ATOM 733 C C . VAL A 1 85 ? -7.284 -4.225 7.948 1.00 97.88 85 VAL A C 1
ATOM 735 O O . VAL A 1 85 ? -8.482 -4.303 7.702 1.00 97.88 85 VAL A O 1
ATOM 738 N N . LYS A 1 86 ? -6.555 -3.165 7.610 1.00 97.94 86 LYS A N 1
ATOM 739 C CA . LYS A 1 86 ? -7.082 -2.010 6.896 1.00 97.94 86 LYS A CA 1
ATOM 740 C C . LYS A 1 86 ? -6.346 -1.826 5.584 1.00 97.94 86 LYS A C 1
ATOM 742 O O . LYS A 1 86 ? -5.147 -1.560 5.588 1.00 97.94 86 LYS A O 1
ATOM 747 N N . LEU A 1 87 ? -7.058 -1.962 4.472 1.00 97.62 87 LEU A N 1
ATOM 748 C CA . LEU A 1 87 ? -6.534 -1.613 3.157 1.00 97.62 87 LEU A CA 1
ATOM 749 C C . LEU A 1 87 ? -6.618 -0.098 2.951 1.00 97.62 87 LEU A C 1
ATOM 751 O O . LEU A 1 87 ? -7.684 0.484 3.120 1.00 97.62 87 LEU A O 1
ATOM 755 N N . VAL A 1 88 ? -5.509 0.511 2.544 1.00 97.88 88 VAL A N 1
ATOM 756 C CA . VAL A 1 88 ? -5.423 1.922 2.152 1.00 97.88 88 VAL A CA 1
ATOM 757 C C . VAL A 1 88 ? -4.804 1.990 0.763 1.00 97.88 88 VAL A C 1
ATOM 759 O O . VAL A 1 88 ? -3.779 1.354 0.507 1.00 97.88 88 VAL A O 1
ATOM 762 N N . LYS A 1 89 ? -5.409 2.743 -0.153 1.00 97.38 89 LYS A N 1
ATOM 763 C CA . LYS A 1 89 ? -4.808 2.999 -1.464 1.00 97.38 89 LYS A CA 1
ATOM 764 C C . LYS A 1 89 ? -4.057 4.318 -1.433 1.00 97.38 89 LYS A C 1
ATOM 766 O O . LYS A 1 89 ? -4.513 5.299 -0.853 1.00 97.38 89 LYS A O 1
ATOM 771 N N . TYR A 1 90 ? -2.898 4.337 -2.067 1.00 97.19 90 TYR A N 1
ATOM 772 C CA . TYR A 1 90 ? -2.080 5.529 -2.208 1.00 97.19 90 TYR A CA 1
ATOM 773 C C . TYR A 1 90 ? -2.807 6.632 -2.972 1.00 97.19 90 TYR A C 1
ATOM 775 O O . TYR A 1 90 ? -2.683 7.804 -2.641 1.00 97.19 90 TYR A O 1
ATOM 783 N N . GLU A 1 91 ? -3.609 6.253 -3.956 1.00 97.56 91 GLU A N 1
ATOM 784 C CA . GLU A 1 91 ? -4.413 7.166 -4.758 1.00 97.56 91 GLU A CA 1
ATOM 785 C C . GLU A 1 91 ? -5.488 7.865 -3.913 1.00 97.56 91 GLU A C 1
ATOM 787 O O . GLU A 1 91 ? -5.700 9.065 -4.066 1.00 97.56 91 GLU A O 1
ATOM 792 N N . ASP A 1 92 ? -6.100 7.157 -2.958 1.00 96.62 92 ASP A N 1
ATOM 793 C CA . ASP A 1 92 ? -7.091 7.742 -2.045 1.00 96.62 92 ASP A CA 1
ATOM 794 C C . ASP A 1 92 ? -6.437 8.772 -1.110 1.00 96.62 92 ASP A C 1
ATOM 796 O O . ASP A 1 92 ? -7.036 9.799 -0.805 1.00 96.62 92 ASP A O 1
ATOM 800 N N . MET A 1 93 ? -5.173 8.556 -0.719 1.00 95.06 93 MET A N 1
ATOM 801 C CA . MET A 1 93 ? -4.400 9.541 0.049 1.00 95.06 93 MET A CA 1
ATOM 802 C C . MET A 1 93 ? -4.139 10.830 -0.741 1.00 95.06 93 MET A C 1
ATOM 804 O O . MET A 1 93 ? -4.030 11.891 -0.139 1.00 95.06 93 MET A O 1
ATOM 808 N N . HIS A 1 94 ? -4.067 10.774 -2.072 1.00 92.25 94 HIS A N 1
ATOM 809 C CA . HIS A 1 94 ? -3.925 11.976 -2.904 1.00 92.25 94 HIS A CA 1
ATOM 810 C C . HIS A 1 94 ? -5.252 12.673 -3.178 1.00 92.25 94 HIS A C 1
ATOM 812 O O . HIS A 1 94 ? -5.299 13.898 -3.225 1.00 92.25 94 HIS A O 1
ATOM 818 N N . HIS A 1 95 ? -6.327 11.912 -3.370 1.00 93.44 95 HIS A N 1
ATOM 819 C CA . HIS A 1 95 ? -7.628 12.478 -3.726 1.00 93.44 95 HIS A CA 1
ATOM 820 C C . HIS A 1 95 ? -8.443 12.945 -2.514 1.00 93.44 95 HIS A C 1
ATOM 822 O O . HIS A 1 95 ? -9.173 13.927 -2.617 1.00 93.44 95 HIS A O 1
ATOM 828 N N . ALA A 1 96 ? -8.344 12.240 -1.386 1.00 94.31 96 ALA A N 1
ATOM 829 C CA . ALA A 1 96 ? -9.205 12.428 -0.221 1.00 94.31 96 ALA A CA 1
ATOM 830 C C . ALA A 1 96 ? -8.467 12.092 1.091 1.00 94.31 96 ALA A C 1
ATOM 832 O O . ALA A 1 96 ? -8.908 11.257 1.884 1.00 94.31 96 ALA A O 1
ATOM 833 N N . MET A 1 97 ? -7.326 12.747 1.347 1.00 93.62 97 MET A N 1
ATOM 834 C CA . MET A 1 97 ? -6.499 12.464 2.532 1.00 93.62 97 MET A CA 1
ATOM 835 C C . MET A 1 97 ? -7.274 12.582 3.854 1.00 93.62 97 MET A C 1
ATOM 837 O O . MET A 1 97 ? -7.083 11.760 4.748 1.00 93.62 97 MET A O 1
ATOM 841 N N . SER A 1 98 ? -8.168 13.567 3.989 1.00 93.00 98 SER A N 1
ATOM 842 C CA . SER A 1 98 ? -8.969 13.750 5.207 1.00 93.00 98 SER A CA 1
ATOM 843 C C . SER A 1 98 ? -9.833 12.526 5.526 1.00 93.00 98 SER A C 1
ATOM 845 O O . SER A 1 98 ? -9.911 12.122 6.687 1.00 93.00 98 SER A O 1
ATOM 847 N N . ASP A 1 99 ? -10.414 11.888 4.509 1.00 94.38 99 ASP A N 1
ATOM 848 C CA . ASP A 1 99 ? -11.209 10.671 4.684 1.00 94.38 99 ASP A CA 1
ATOM 849 C C . ASP A 1 99 ? -10.323 9.502 5.116 1.00 94.38 99 ASP A C 1
ATOM 851 O O . ASP A 1 99 ? -10.668 8.783 6.055 1.00 94.38 99 ASP A O 1
ATOM 855 N N . VAL A 1 100 ? -9.135 9.363 4.513 1.00 96.19 100 VAL A N 1
ATOM 856 C CA . VAL A 1 100 ? -8.153 8.340 4.907 1.00 96.19 100 VAL A CA 1
ATOM 857 C C . VAL A 1 100 ? -7.700 8.529 6.360 1.00 96.19 100 VAL A C 1
ATOM 859 O O . VAL A 1 100 ? -7.614 7.550 7.103 1.00 96.19 100 VAL A O 1
ATOM 862 N N . ILE A 1 101 ? -7.441 9.767 6.796 1.00 95.12 101 ILE A N 1
ATOM 863 C CA . ILE A 1 101 ? -7.061 10.083 8.185 1.00 95.12 101 ILE A CA 1
ATOM 864 C C . ILE A 1 101 ? -8.180 9.686 9.153 1.00 95.12 101 ILE A C 1
ATOM 866 O O . ILE A 1 101 ? -7.920 9.000 10.146 1.00 95.12 101 ILE A O 1
ATOM 870 N N . ASN A 1 102 ? -9.420 10.087 8.864 1.00 94.00 102 ASN A N 1
ATOM 871 C CA . ASN A 1 102 ? -10.573 9.782 9.711 1.00 94.00 102 ASN A CA 1
ATOM 872 C C . ASN A 1 102 ? -10.804 8.271 9.823 1.00 94.00 102 ASN A C 1
ATOM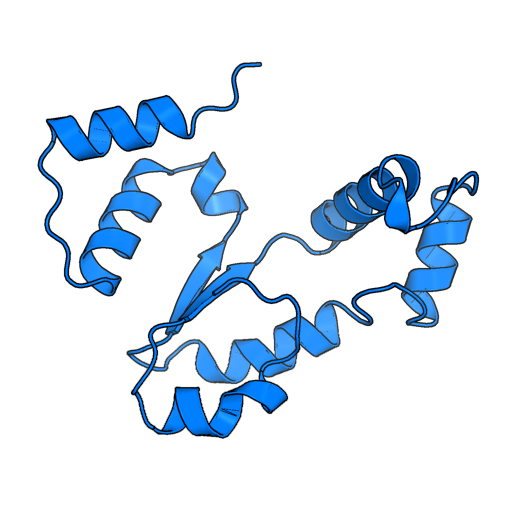 874 O O . ASN A 1 102 ? -10.956 7.728 10.920 1.00 94.00 102 ASN A O 1
ATOM 878 N N . ASP A 1 103 ? -10.758 7.575 8.693 1.00 95.69 103 ASP A N 1
ATOM 879 C CA . ASP A 1 103 ? -10.971 6.137 8.610 1.00 95.69 103 ASP A CA 1
ATOM 880 C C . ASP A 1 103 ? -9.866 5.339 9.334 1.00 95.69 103 ASP A C 1
ATOM 882 O O . ASP A 1 103 ? -10.141 4.400 10.091 1.00 95.69 103 ASP A O 1
ATOM 886 N N . LEU A 1 104 ? -8.603 5.762 9.201 1.00 96.88 104 LEU A N 1
ATOM 887 C CA . LEU A 1 104 ? -7.490 5.201 9.970 1.00 96.88 104 LEU A CA 1
ATOM 888 C C . LEU A 1 104 ? -7.610 5.488 11.467 1.00 96.88 104 LEU A C 1
ATOM 890 O O . LEU A 1 104 ? -7.308 4.606 12.274 1.00 96.88 104 LEU A O 1
ATOM 894 N N . SER A 1 105 ? -8.070 6.679 11.858 1.00 96.12 105 SER A N 1
ATOM 895 C CA . SER A 1 105 ? -8.306 7.012 13.266 1.00 96.12 105 SER A CA 1
ATOM 896 C C . SER A 1 105 ? -9.314 6.050 13.893 1.00 96.12 105 SER A C 1
ATOM 898 O O . SER A 1 105 ? -9.032 5.454 14.938 1.00 96.12 105 SER A O 1
ATOM 900 N N . LEU A 1 106 ? -10.449 5.831 13.223 1.00 95.50 106 LEU A N 1
ATOM 901 C CA . LEU A 1 106 ? -11.481 4.894 13.670 1.00 95.50 106 LEU A CA 1
ATOM 902 C C . LEU A 1 106 ? -10.939 3.466 13.756 1.00 95.50 106 LEU A C 1
ATOM 904 O O . LEU A 1 106 ? -11.070 2.817 14.796 1.00 95.50 106 LEU A O 1
ATOM 908 N N . PHE A 1 107 ? -10.247 2.998 12.713 1.00 97.12 107 PHE A N 1
ATOM 909 C CA . PHE A 1 107 ? -9.623 1.673 12.707 1.00 97.12 107 PHE A CA 1
ATOM 910 C C . PHE A 1 107 ? -8.632 1.494 13.865 1.00 97.12 107 PHE A C 1
ATOM 912 O O . PHE A 1 107 ? -8.589 0.444 14.514 1.00 97.12 107 PHE A O 1
ATOM 919 N N . LEU A 1 108 ? -7.849 2.525 14.185 1.00 96.25 108 LEU A N 1
ATOM 920 C CA . LEU A 1 108 ? -6.897 2.505 15.293 1.00 96.25 108 LEU A CA 1
ATOM 921 C C . LEU A 1 108 ? -7.566 2.646 16.669 1.00 96.25 108 LEU A C 1
ATOM 923 O O . LEU A 1 108 ? -6.917 2.341 17.671 1.00 96.25 108 LEU A O 1
ATOM 927 N N . GLY A 1 109 ? -8.862 2.964 16.733 1.00 95.56 109 GLY A N 1
ATOM 928 C CA . GLY A 1 109 ? -9.586 3.218 17.981 1.00 95.56 109 GLY A CA 1
ATOM 929 C C . GLY A 1 109 ? -9.173 4.546 18.614 1.00 95.56 109 GLY A C 1
ATOM 930 O O . GLY A 1 109 ? -9.047 4.647 19.833 1.00 95.56 109 GLY A O 1
ATOM 931 N N . LYS A 1 110 ? -8.866 5.539 17.777 1.00 94.00 110 LYS A N 1
ATOM 932 C CA . LYS A 1 110 ? -8.501 6.897 18.174 1.00 94.00 110 LYS A CA 1
ATOM 933 C C . LYS A 1 110 ? -9.629 7.853 17.801 1.00 94.00 110 LYS A C 1
ATOM 935 O O . LYS A 1 110 ? -10.310 7.664 16.794 1.00 94.00 110 LYS A O 1
ATOM 940 N N . SER A 1 111 ? -9.797 8.885 18.618 1.00 89.38 111 SER A N 1
ATOM 941 C CA . SER A 1 111 ? -10.644 10.034 18.311 1.00 89.38 111 SER A CA 1
ATOM 942 C C . SER A 1 111 ? -9.725 11.228 18.113 1.00 89.38 111 SER A C 1
ATOM 944 O O . SER A 1 111 ? -9.030 11.618 19.052 1.00 89.38 111 SER A O 1
ATOM 946 N N . LEU A 1 112 ? -9.689 11.775 16.902 1.00 90.62 112 LEU A N 1
ATOM 947 C CA . LEU A 1 112 ? -8.971 13.013 16.617 1.00 90.62 112 LEU A CA 1
ATOM 948 C C . LEU A 1 112 ? -9.927 14.188 16.822 1.00 90.62 112 LEU A C 1
ATOM 950 O O . LEU A 1 112 ? -11.079 14.130 16.392 1.00 90.62 112 LEU A O 1
ATOM 954 N N . SER A 1 113 ? -9.465 15.246 17.488 1.00 92.31 113 SER A N 1
ATOM 955 C CA . SER A 1 113 ? -10.149 16.538 17.409 1.00 92.31 113 SER A CA 1
ATOM 956 C C . SER A 1 113 ? -9.936 17.145 16.021 1.00 92.31 113 SER A C 1
ATOM 958 O O . SER A 1 113 ? -9.023 16.743 15.295 1.00 92.31 113 SER A O 1
ATOM 960 N N . GLN A 1 114 ? -10.760 18.129 15.658 1.00 90.25 114 GLN A N 1
ATOM 961 C CA . GLN A 1 114 ? -10.609 18.843 14.388 1.00 90.25 114 GLN A CA 1
ATOM 962 C C . GLN A 1 114 ? -9.224 19.488 14.261 1.00 90.25 114 GLN A C 1
ATOM 964 O O . GLN A 1 114 ? -8.593 19.344 13.218 1.00 90.25 114 GLN A O 1
ATOM 969 N N . ASP A 1 115 ? -8.719 20.095 15.337 1.00 93.44 115 ASP A N 1
ATOM 970 C CA . ASP A 1 115 ? -7.399 20.734 15.349 1.00 93.44 115 ASP A CA 1
ATOM 971 C C . ASP A 1 115 ? -6.276 19.725 15.080 1.00 93.44 115 ASP A C 1
ATOM 973 O O . ASP A 1 115 ? -5.440 19.938 14.207 1.00 93.44 115 ASP A O 1
ATOM 977 N N . VAL A 1 116 ? -6.299 18.565 15.749 1.00 92.56 116 VAL A N 1
ATOM 978 C CA . VAL A 1 116 ? -5.276 17.526 15.542 1.00 92.56 116 VAL A CA 1
ATOM 979 C C . VAL A 1 116 ? -5.373 16.933 14.136 1.00 92.56 116 VAL A C 1
ATOM 981 O O . VAL A 1 116 ? -4.349 16.658 13.514 1.00 92.56 116 VAL A O 1
ATOM 984 N N . ALA A 1 117 ? -6.584 16.730 13.612 1.00 91.12 117 ALA A N 1
ATOM 985 C CA . ALA A 1 117 ? -6.764 16.252 12.244 1.00 91.12 117 ALA A CA 1
ATOM 986 C C . ALA A 1 117 ? -6.216 17.258 11.215 1.00 91.12 117 ALA A C 1
ATOM 988 O O . ALA A 1 117 ? -5.562 16.847 10.255 1.00 91.12 117 ALA A O 1
ATOM 989 N N . ALA A 1 118 ? -6.425 18.559 11.439 1.00 91.50 118 ALA A N 1
ATOM 990 C CA . ALA A 1 118 ? -5.880 19.625 10.603 1.00 91.50 118 ALA A CA 1
ATOM 991 C C . ALA A 1 118 ? -4.346 19.684 10.673 1.00 91.50 118 ALA A C 1
ATOM 993 O O . ALA A 1 118 ? -3.692 19.765 9.634 1.00 91.50 118 ALA A O 1
ATOM 994 N N . ASP A 1 119 ? -3.759 19.554 11.864 1.00 93.75 119 ASP A N 1
ATOM 995 C CA . ASP A 1 119 ? -2.303 19.518 12.043 1.00 93.75 119 ASP A CA 1
ATOM 996 C C . ASP A 1 119 ? -1.665 18.318 11.333 1.00 93.75 119 ASP A C 1
ATOM 998 O O . ASP A 1 119 ? -0.660 18.462 10.631 1.00 93.75 119 ASP A O 1
ATOM 1002 N N . VAL A 1 120 ? -2.270 17.132 11.461 1.00 92.88 120 VAL A N 1
ATOM 1003 C CA . VAL A 1 120 ? -1.828 15.931 10.737 1.00 92.88 120 VAL A CA 1
ATOM 1004 C C . VAL A 1 120 ? -1.915 16.159 9.230 1.00 92.88 120 VAL A C 1
ATOM 1006 O O . VAL A 1 120 ? -0.967 15.849 8.512 1.00 92.88 120 VAL A O 1
ATOM 1009 N N . MET A 1 121 ? -3.017 16.732 8.743 1.00 91.06 121 MET A N 1
ATOM 1010 C CA . MET A 1 121 ? -3.194 17.030 7.323 1.00 91.06 121 MET A CA 1
ATOM 1011 C C . MET A 1 121 ? -2.117 17.998 6.808 1.00 91.06 121 MET A C 1
ATOM 1013 O O . MET A 1 121 ? -1.468 17.729 5.797 1.00 91.06 121 MET A O 1
ATOM 1017 N N . ASN A 1 122 ? -1.845 19.074 7.547 1.00 91.44 122 ASN A N 1
ATOM 1018 C CA . ASN A 1 122 ? -0.793 20.033 7.210 1.00 91.44 122 ASN A CA 1
ATOM 1019 C C . ASN A 1 122 ? 0.591 19.366 7.153 1.00 91.44 122 ASN A C 1
ATOM 1021 O O . ASN A 1 122 ? 1.360 19.630 6.232 1.00 91.44 122 ASN A O 1
ATOM 1025 N N . HIS A 1 123 ? 0.889 18.448 8.079 1.00 91.94 123 HIS A N 1
ATOM 1026 C CA . HIS A 1 123 ? 2.164 17.724 8.107 1.00 91.94 123 HIS A CA 1
ATOM 1027 C C . HIS A 1 123 ? 2.350 16.739 6.940 1.00 91.94 123 HIS A C 1
ATOM 1029 O O . HIS A 1 123 ? 3.478 16.443 6.552 1.00 91.94 123 HIS A O 1
ATOM 1035 N N . LEU A 1 124 ? 1.255 16.209 6.389 1.00 88.12 124 LEU A N 1
ATOM 1036 C CA . LEU A 1 124 ? 1.281 15.219 5.307 1.00 88.12 124 LEU A CA 1
ATOM 1037 C C . LEU A 1 124 ? 1.276 15.843 3.907 1.00 88.12 124 LEU A C 1
ATOM 1039 O O . LEU A 1 124 ? 1.437 15.123 2.919 1.00 88.12 124 LEU A O 1
ATOM 1043 N N . THR A 1 125 ? 1.088 17.159 3.810 1.00 79.12 125 THR A N 1
ATOM 1044 C CA . THR A 1 125 ? 1.102 17.856 2.525 1.00 79.12 125 THR A CA 1
ATOM 1045 C C . THR A 1 125 ? 2.521 17.837 1.967 1.00 79.12 125 THR A C 1
ATOM 1047 O O . THR A 1 125 ? 3.463 18.305 2.607 1.00 79.12 125 THR A O 1
ATOM 1050 N N . LEU A 1 126 ? 2.690 17.287 0.764 1.00 68.38 126 LEU A N 1
ATOM 1051 C CA . LEU A 1 126 ? 3.944 17.428 0.033 1.00 68.38 126 LEU A CA 1
ATOM 1052 C C . LEU A 1 126 ? 4.113 18.916 -0.285 1.00 68.38 126 LEU A C 1
ATOM 1054 O O . LEU A 1 126 ? 3.306 19.479 -1.022 1.00 68.38 126 LEU A O 1
ATOM 1058 N N . ILE A 1 127 ? 5.132 19.558 0.289 1.00 44.97 127 ILE A N 1
ATOM 1059 C CA . ILE A 1 127 ? 5.562 20.877 -0.176 1.00 44.97 127 ILE A CA 1
ATOM 1060 C C . ILE A 1 127 ? 6.086 20.651 -1.597 1.00 44.97 127 ILE A C 1
ATOM 1062 O O . ILE A 1 127 ? 7.096 19.967 -1.775 1.00 44.97 127 ILE A O 1
ATOM 1066 N N . ALA A 1 128 ? 5.327 21.125 -2.583 1.00 38.09 128 ALA A N 1
ATOM 1067 C CA . ALA A 1 128 ? 5.747 21.180 -3.979 1.00 38.09 128 ALA A CA 1
ATOM 1068 C C . ALA A 1 128 ? 6.777 22.296 -4.183 1.00 38.09 128 ALA A C 1
ATOM 1070 O O . ALA A 1 128 ? 6.630 23.356 -3.529 1.00 38.09 128 ALA A O 1
#

Sequence (128 aa):
MKTHLRSEVYQKQIEAGKVKVIMVTRNPKDTLVSLYHFYRMALPLGPFEKSWDDFFELYKVKHLIYGDYFQWYSTWLQYKDKPNVKLVKYEDMHHAMSDVINDLSLFLGKSLSQDVAADVMNHLTLIA

Secondary structure (DSSP, 8-state):
----S-GGGTHHHHHTT-S-EEEEE--HHHHHHHHHHHHHH-GGG------HHHHHHHHHTT-STT--HHHHHHHHHTTTTSTTEEEEEHHHHHH-HHHHHHHHHHHHT----HHHHHHHHHHHS---

Organism: NCBI:txid53620

InterPro domains:
  IPR000863 Sulfotransferase domain [PF00685] (1-126)
  IPR027417 P-loop containing nucleoside triphosphate hydrolase [G3DSA:3.40.50.300] (1-127)
  IPR027417 P-loop containing nucleoside triphosphate hydrolase [SSF52540] (1-124)

pLDDT: mean 92.41, std 8.38, range [38.09, 98.12]

Radius of gyration: 17.17 Å; chains: 1; bounding box: 37×38×38 Å